Protein AF-A0A345XI01-F1 (afdb_monomer_lite)

Structure (mmCIF, N/CA/C/O backbone):
data_AF-A0A345XI01-F1
#
_entry.id   AF-A0A345XI01-F1
#
loop_
_atom_site.group_PDB
_atom_site.id
_atom_site.type_symbol
_atom_site.label_atom_id
_atom_site.label_alt_id
_atom_site.label_comp_id
_atom_site.label_asym_id
_atom_site.label_entity_id
_atom_site.label_seq_id
_atom_site.pdbx_PDB_ins_code
_atom_site.Cartn_x
_atom_site.Cartn_y
_atom_site.Cartn_z
_atom_site.occupancy
_atom_site.B_iso_or_equiv
_atom_site.auth_seq_id
_atom_site.auth_comp_id
_atom_site.auth_asym_id
_atom_site.auth_atom_id
_atom_site.pdbx_PDB_model_num
ATOM 1 N N . ALA A 1 1 ? 4.229 0.603 -10.490 1.00 94.62 1 ALA A N 1
ATOM 2 C CA . ALA A 1 1 ? 3.524 -0.114 -9.415 1.00 94.62 1 ALA A CA 1
ATOM 3 C C . ALA A 1 1 ? 2.239 0.626 -9.060 1.00 94.62 1 ALA A C 1
ATOM 5 O O . ALA A 1 1 ? 1.216 0.272 -9.617 1.00 94.62 1 ALA A O 1
ATOM 6 N N . HIS A 1 2 ? 2.305 1.742 -8.326 1.00 97.69 2 HIS A N 1
ATOM 7 C CA . HIS A 1 2 ? 1.124 2.452 -7.807 1.00 97.69 2 HIS A CA 1
ATOM 8 C C . HIS A 1 2 ? -0.012 2.734 -8.818 1.00 97.69 2 HIS A C 1
ATOM 10 O O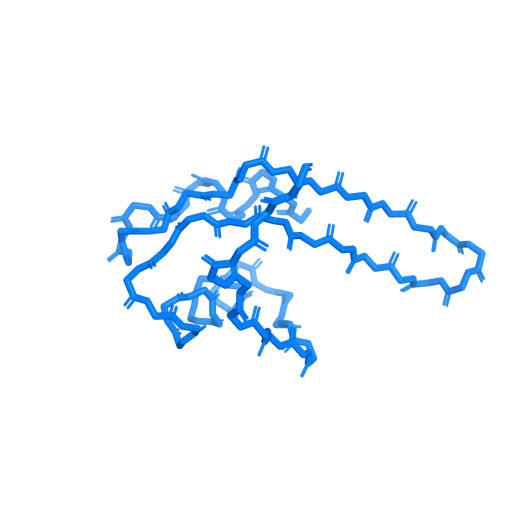 . HIS A 1 2 ? -1.162 2.408 -8.556 1.00 97.69 2 HIS A O 1
ATOM 16 N N . ALA A 1 3 ? 0.291 3.256 -10.013 1.00 98.38 3 ALA A N 1
ATOM 17 C CA . ALA A 1 3 ? -0.742 3.512 -11.027 1.00 98.38 3 ALA A CA 1
ATOM 18 C C . ALA A 1 3 ? -1.435 2.234 -11.550 1.00 98.38 3 ALA A C 1
ATOM 20 O O . ALA A 1 3 ? -2.575 2.296 -12.000 1.00 98.38 3 ALA A O 1
ATOM 21 N N . ALA A 1 4 ? -0.757 1.081 -11.506 1.00 98.56 4 ALA A N 1
ATOM 22 C CA . ALA A 1 4 ? -1.349 -0.201 -11.883 1.00 98.56 4 ALA A CA 1
ATOM 23 C C . ALA A 1 4 ? -2.312 -0.711 -10.802 1.00 98.56 4 ALA A C 1
ATOM 25 O O . ALA A 1 4 ? -3.355 -1.251 -11.153 1.00 98.56 4 ALA A O 1
ATOM 26 N N . ASP A 1 5 ? -2.014 -0.468 -9.520 1.00 98.69 5 ASP A N 1
ATOM 27 C CA . ASP A 1 5 ? -2.952 -0.735 -8.422 1.00 98.69 5 ASP A CA 1
ATOM 28 C C . ASP A 1 5 ? -4.214 0.123 -8.575 1.00 98.69 5 ASP A C 1
ATOM 30 O O . ASP A 1 5 ? -5.326 -0.399 -8.636 1.00 98.69 5 ASP A O 1
ATOM 34 N N . GLN A 1 6 ? -4.034 1.437 -8.752 1.00 98.69 6 GLN A N 1
ATOM 35 C CA . GLN A 1 6 ? -5.131 2.402 -8.908 1.00 98.69 6 GLN A CA 1
ATOM 36 C C . GLN A 1 6 ? -6.024 2.120 -10.124 1.00 98.69 6 GLN A C 1
ATOM 38 O O . GLN A 1 6 ? -7.209 2.450 -10.121 1.00 98.69 6 GLN A O 1
ATOM 43 N N . ALA A 1 7 ? -5.482 1.499 -11.174 1.00 98.75 7 ALA A N 1
ATOM 44 C CA . ALA A 1 7 ? -6.257 1.138 -12.356 1.00 98.75 7 ALA A CA 1
ATOM 45 C C . ALA A 1 7 ? -7.321 0.059 -12.076 1.00 98.75 7 ALA A C 1
ATOM 47 O O . ALA A 1 7 ? -8.309 -0.002 -12.808 1.00 98.75 7 ALA A O 1
ATOM 48 N N . ILE A 1 8 ? -7.133 -0.774 -11.043 1.00 98.69 8 ILE A N 1
ATOM 49 C CA . ILE A 1 8 ? -8.018 -1.906 -10.714 1.00 98.69 8 ILE A CA 1
ATOM 50 C C . ILE A 1 8 ? -8.561 -1.877 -9.275 1.00 98.69 8 ILE A C 1
ATOM 52 O O . ILE A 1 8 ? -9.360 -2.735 -8.912 1.00 98.69 8 ILE A O 1
ATOM 56 N N . GLU A 1 9 ? -8.174 -0.892 -8.457 1.00 98.56 9 GLU A N 1
ATOM 57 C CA . GLU A 1 9 ? -8.495 -0.810 -7.019 1.00 98.56 9 GLU A CA 1
ATOM 58 C C . GLU A 1 9 ? -9.996 -0.925 -6.704 1.00 98.56 9 GLU A C 1
ATOM 60 O O . GLU A 1 9 ? -10.403 -1.544 -5.716 1.00 98.56 9 GLU A O 1
ATOM 65 N N . LYS A 1 10 ? -10.837 -0.402 -7.603 1.00 98.56 10 LYS A N 1
ATOM 66 C CA . LYS A 1 10 ? -12.296 -0.380 -7.447 1.00 98.56 10 LYS A CA 1
ATOM 67 C C . LYS A 1 10 ? -12.940 -1.760 -7.530 1.00 98.56 10 LYS A C 1
ATOM 69 O O . LYS A 1 10 ? -14.041 -1.920 -7.013 1.00 98.56 10 LYS A O 1
ATOM 74 N N . ASP A 1 11 ? -12.267 -2.749 -8.114 1.00 98.62 11 ASP A N 1
ATOM 75 C CA . ASP A 1 11 ? -12.783 -4.119 -8.193 1.00 98.62 11 ASP A CA 1
ATOM 76 C C . ASP A 1 11 ? -12.927 -4.764 -6.806 1.0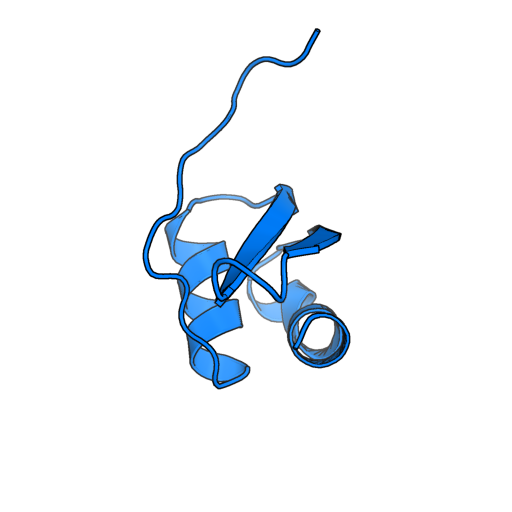0 98.62 11 ASP A C 1
ATOM 78 O O . ASP A 1 11 ? -13.744 -5.662 -6.619 1.00 98.62 11 ASP A O 1
ATOM 82 N N . GLU A 1 12 ? -12.145 -4.297 -5.830 1.00 98.50 12 GLU A N 1
ATOM 83 C CA . GLU A 1 12 ? -12.114 -4.809 -4.455 1.00 98.50 12 GLU A CA 1
ATOM 84 C C . GLU A 1 12 ? -12.544 -3.748 -3.425 1.00 98.50 12 GLU A C 1
ATOM 86 O O . GLU A 1 12 ? -12.413 -3.958 -2.219 1.00 98.50 12 GLU A O 1
ATOM 91 N N . ASN A 1 13 ? -13.083 -2.611 -3.883 1.00 98.62 13 ASN A N 1
ATOM 92 C CA . ASN A 1 13 ? -13.388 -1.431 -3.061 1.00 98.62 13 ASN A CA 1
ATOM 93 C C . ASN A 1 13 ? -12.175 -0.913 -2.265 1.00 98.62 13 ASN A C 1
ATOM 95 O O . ASN A 1 13 ? -12.314 -0.491 -1.118 1.00 98.62 13 ASN A O 1
ATOM 99 N N . VAL A 1 14 ? -10.989 -0.964 -2.869 1.00 98.75 14 VAL A N 1
ATOM 100 C CA . VAL A 1 14 ? -9.756 -0.399 -2.312 1.00 98.75 14 VAL A CA 1
ATOM 101 C C . VAL A 1 14 ? -9.546 1.005 -2.876 1.00 98.75 14 VAL A C 1
ATOM 103 O O . VAL A 1 14 ? -9.925 1.284 -4.014 1.00 98.75 14 VAL A O 1
ATOM 106 N N . HIS A 1 15 ? -8.914 1.875 -2.098 1.00 98.75 15 HIS A N 1
ATOM 107 C CA . HIS A 1 15 ? -8.375 3.146 -2.553 1.00 98.75 15 HIS A CA 1
ATOM 108 C C . HIS A 1 15 ? -6.914 3.279 -2.119 1.00 98.75 15 HIS A C 1
ATOM 110 O O . HIS A 1 15 ? -6.626 3.392 -0.929 1.00 98.75 15 HIS A O 1
ATOM 116 N N . PHE A 1 16 ? -5.978 3.256 -3.070 1.00 98.62 16 PHE A N 1
ATOM 117 C CA . PHE A 1 16 ? -4.558 3.462 -2.787 1.00 98.62 16 PHE A CA 1
ATOM 118 C C . PHE A 1 16 ? -4.246 4.957 -2.709 1.00 98.62 16 PHE A C 1
ATOM 120 O O . PHE A 1 16 ? -4.054 5.621 -3.731 1.00 98.62 16 PHE A O 1
ATOM 127 N N . GLU A 1 17 ? -4.154 5.471 -1.484 1.00 98.31 17 GLU A N 1
ATOM 128 C CA . GLU A 1 17 ? -3.954 6.893 -1.200 1.00 98.31 17 GLU A CA 1
ATOM 129 C C . GLU A 1 17 ? -2.557 7.381 -1.580 1.00 98.31 17 GLU A C 1
ATOM 131 O O . GLU A 1 17 ? -2.389 8.455 -2.166 1.00 98.31 17 GLU A O 1
ATOM 136 N N . LYS A 1 18 ? -1.526 6.626 -1.182 1.00 98.44 18 LYS A N 1
ATOM 137 C CA . LYS A 1 18 ? -0.144 7.089 -1.295 1.00 98.44 18 LYS A CA 1
ATOM 138 C C . LYS A 1 18 ? 0.856 5.950 -1.283 1.00 98.44 18 LYS A C 1
ATOM 140 O O . LYS A 1 18 ? 0.655 4.937 -0.622 1.00 98.44 18 LYS A O 1
ATOM 145 N N . ALA A 1 19 ? 1.969 6.167 -1.974 1.00 98.25 19 ALA A N 1
ATOM 146 C CA . ALA A 1 19 ? 3.131 5.300 -1.919 1.00 98.25 19 ALA A CA 1
ATOM 147 C C . ALA A 1 19 ? 4.407 6.109 -1.657 1.00 98.25 19 ALA A C 1
ATOM 149 O O . ALA A 1 19 ? 4.562 7.233 -2.145 1.00 98.25 19 ALA A O 1
ATOM 150 N N . TRP A 1 20 ? 5.333 5.507 -0.921 1.00 98.62 20 TRP A N 1
ATOM 151 C CA . TRP A 1 20 ? 6.697 5.983 -0.720 1.00 98.62 20 TRP A CA 1
ATOM 152 C C . TRP A 1 20 ? 7.658 4.854 -1.066 1.00 98.62 20 TRP A C 1
ATOM 154 O O . TRP A 1 20 ? 7.411 3.707 -0.708 1.00 98.62 20 TRP A O 1
ATOM 164 N N . ALA A 1 21 ? 8.751 5.174 -1.750 1.00 98.06 21 ALA A N 1
ATOM 165 C CA . ALA A 1 21 ? 9.779 4.209 -2.106 1.00 98.06 21 ALA A CA 1
ATOM 166 C C . ALA A 1 21 ? 11.125 4.665 -1.546 1.00 98.06 21 ALA A C 1
ATOM 168 O O . ALA A 1 21 ? 11.491 5.831 -1.701 1.00 98.06 21 ALA A O 1
ATOM 169 N N . ASP A 1 22 ? 11.847 3.733 -0.940 1.00 98.31 22 ASP A N 1
ATOM 170 C CA . ASP A 1 22 ? 13.245 3.868 -0.557 1.00 98.31 22 ASP A CA 1
ATOM 171 C C . ASP A 1 22 ? 14.096 2.942 -1.447 1.00 98.31 22 ASP A C 1
ATOM 173 O O . ASP A 1 22 ? 14.157 1.733 -1.209 1.00 98.31 22 ASP A O 1
ATOM 177 N N . PRO A 1 23 ? 14.740 3.478 -2.499 1.00 96.81 23 PRO A N 1
ATOM 178 C CA . PRO A 1 23 ? 15.549 2.681 -3.416 1.0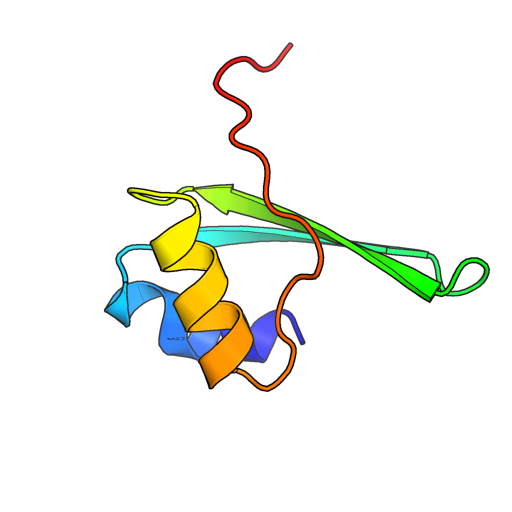0 96.81 23 PRO A CA 1
ATOM 179 C C . PRO A 1 23 ? 16.830 2.113 -2.797 1.00 96.81 23 PRO A C 1
ATOM 181 O O . PRO A 1 23 ? 17.396 1.190 -3.376 1.00 96.81 23 PRO A O 1
ATOM 184 N N . GLU A 1 24 ? 17.313 2.667 -1.680 1.00 98.06 24 GLU A N 1
ATOM 185 C CA . GLU A 1 24 ? 18.546 2.200 -1.038 1.00 98.06 24 GLU A CA 1
ATOM 186 C C . GLU A 1 24 ? 18.306 0.875 -0.308 1.00 98.06 24 GLU A C 1
ATOM 188 O O . GLU A 1 24 ? 19.057 -0.080 -0.506 1.00 98.06 24 GLU A O 1
ATOM 193 N N . SER A 1 25 ? 17.224 0.790 0.475 1.00 97.88 25 SER A N 1
ATOM 194 C CA . SER A 1 25 ? 16.804 -0.465 1.116 1.00 97.88 25 SER A CA 1
ATOM 195 C C . SER A 1 25 ? 16.022 -1.396 0.186 1.00 97.88 25 SER A C 1
ATOM 197 O O . SER A 1 25 ? 15.945 -2.594 0.449 1.00 97.88 25 SER A O 1
ATOM 199 N N . GLY A 1 26 ? 15.442 -0.863 -0.894 1.00 96.81 26 GLY A N 1
ATOM 200 C CA . GLY A 1 26 ? 14.546 -1.604 -1.783 1.00 96.81 26 GLY A CA 1
ATOM 201 C C . GLY A 1 26 ? 13.118 -1.736 -1.244 1.00 96.81 26 GLY A C 1
ATOM 202 O O . GLY A 1 26 ? 12.396 -2.637 -1.664 1.00 96.81 26 GLY A O 1
ATOM 203 N N . THR A 1 27 ? 12.701 -0.852 -0.332 1.00 97.81 27 THR A N 1
ATOM 204 C CA . THR A 1 27 ? 11.403 -0.941 0.356 1.00 97.81 27 THR A CA 1
ATOM 205 C C . THR A 1 27 ? 10.379 0.024 -0.238 1.00 97.81 27 THR A C 1
ATOM 207 O O . THR A 1 27 ? 10.683 1.187 -0.507 1.00 97.81 27 THR A O 1
ATOM 210 N N . VAL A 1 28 ? 9.136 -0.434 -0.404 1.00 98.31 28 VAL A N 1
ATOM 211 C CA . VAL A 1 28 ? 7.995 0.408 -0.791 1.00 98.31 28 VAL A CA 1
ATOM 212 C C . VAL A 1 28 ? 6.915 0.310 0.277 1.00 98.31 28 VAL A C 1
ATOM 214 O O . VAL A 1 28 ? 6.494 -0.783 0.641 1.00 98.31 28 VAL A O 1
ATOM 217 N N . TYR A 1 29 ? 6.449 1.463 0.748 1.00 98.56 29 TYR A N 1
ATOM 218 C CA . TYR A 1 29 ? 5.331 1.584 1.676 1.00 98.56 29 TYR A CA 1
ATOM 219 C C . TYR A 1 29 ? 4.120 2.131 0.932 1.00 98.56 29 TYR A C 1
ATOM 221 O O . TYR A 1 29 ? 4.225 3.162 0.265 1.00 98.56 29 TYR A O 1
ATOM 229 N N . CYS A 1 30 ? 2.972 1.476 1.081 1.00 98.62 30 CYS A N 1
ATOM 230 C CA . CYS A 1 30 ? 1.699 1.906 0.511 1.00 98.62 30 CYS A CA 1
ATOM 231 C C . CYS A 1 30 ? 0.685 2.133 1.635 1.00 98.62 30 CYS A C 1
ATOM 233 O O . CYS A 1 30 ? 0.562 1.300 2.531 1.00 98.62 30 CYS A O 1
ATOM 235 N N . LEU A 1 31 ? -0.044 3.245 1.567 1.00 98.56 31 LEU A N 1
ATOM 236 C CA . LEU A 1 31 ? -1.216 3.518 2.394 1.00 98.56 31 LEU A CA 1
ATOM 237 C C . LEU A 1 31 ? -2.469 3.389 1.528 1.00 98.56 31 LEU A C 1
ATOM 239 O O . LEU A 1 31 ? -2.498 3.890 0.399 1.00 98.56 31 LEU A O 1
ATOM 243 N N . SER A 1 32 ? -3.488 2.720 2.059 1.00 98.62 32 SER A N 1
ATOM 244 C CA . SER A 1 32 ? -4.760 2.510 1.376 1.00 98.62 32 SER A CA 1
ATOM 245 C C . SER A 1 32 ? -5.927 2.403 2.351 1.00 98.62 32 SER A C 1
ATOM 247 O O . SER A 1 32 ? -5.789 1.762 3.394 1.00 98.62 32 SER A O 1
ATOM 249 N N . GLU A 1 33 ? -7.093 2.889 1.937 1.00 98.69 33 GLU A N 1
ATOM 250 C CA . GLU A 1 33 ? -8.382 2.552 2.543 1.00 98.69 33 GLU A CA 1
ATOM 251 C C . GLU A 1 33 ? -8.963 1.312 1.851 1.00 98.69 33 GLU A C 1
ATOM 253 O O . GLU A 1 33 ? -8.971 1.216 0.623 1.00 98.69 33 GLU A O 1
ATOM 258 N N . ALA A 1 34 ? -9.440 0.334 2.621 1.00 98.38 34 ALA A N 1
ATOM 259 C CA . ALA A 1 34 ? -9.952 -0.921 2.075 1.00 98.38 34 ALA A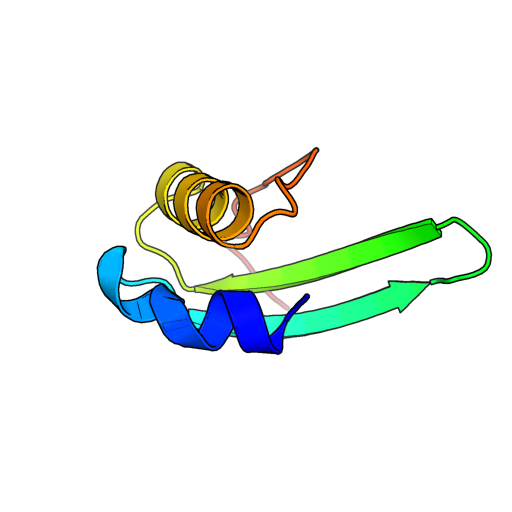 CA 1
ATOM 260 C C . ALA A 1 34 ? -10.908 -1.622 3.051 1.00 98.38 34 ALA A C 1
ATOM 262 O O . ALA A 1 34 ? -10.789 -1.438 4.262 1.00 98.38 34 ALA A O 1
ATOM 263 N N . PRO A 1 35 ? -11.803 -2.504 2.566 1.00 98.25 35 PRO A N 1
ATOM 264 C CA . PRO A 1 35 ? -12.673 -3.300 3.433 1.00 98.25 35 PRO A CA 1
ATOM 265 C C . PRO A 1 35 ? -11.929 -4.400 4.209 1.00 98.25 35 PRO A C 1
ATOM 267 O O . PRO A 1 35 ? -12.481 -4.951 5.156 1.00 98.25 35 PRO A O 1
ATOM 270 N N . SER A 1 36 ? -10.719 -4.786 3.783 1.00 98.56 36 SER A N 1
ATOM 271 C CA . SER A 1 36 ? -9.865 -5.764 4.474 1.00 98.56 36 SER A CA 1
ATOM 272 C C . SER A 1 36 ? -8.435 -5.745 3.924 1.00 98.56 36 SER A C 1
ATOM 274 O O . SER A 1 36 ? -8.216 -5.373 2.769 1.00 98.56 36 SER A O 1
ATOM 276 N N . ALA A 1 37 ? -7.472 -6.244 4.704 1.00 98.31 37 ALA A N 1
ATOM 277 C CA . ALA A 1 37 ? -6.106 -6.479 4.230 1.00 98.31 37 ALA A CA 1
ATOM 278 C C . ALA A 1 37 ? -6.056 -7.425 3.011 1.00 98.31 37 ALA A C 1
ATOM 280 O O . ALA A 1 37 ? -5.259 -7.219 2.098 1.00 98.31 37 ALA A O 1
ATOM 281 N N . ASP A 1 38 ? -6.936 -8.431 2.950 1.00 98.50 38 ASP A N 1
ATOM 282 C CA . ASP A 1 38 ? -6.988 -9.373 1.826 1.00 98.50 38 ASP A CA 1
ATOM 283 C C . ASP A 1 38 ? -7.441 -8.713 0.516 1.00 98.50 38 ASP A C 1
ATOM 285 O O . ASP A 1 38 ? -6.974 -9.099 -0.554 1.00 98.50 38 ASP A O 1
ATOM 289 N N . ALA A 1 39 ? -8.320 -7.706 0.581 1.00 98.62 39 ALA A N 1
ATOM 290 C CA . ALA A 1 39 ? -8.715 -6.919 -0.590 1.00 98.62 39 ALA A CA 1
ATOM 291 C C . ALA A 1 39 ? -7.511 -6.177 -1.192 1.00 98.62 39 ALA A C 1
ATOM 293 O O . ALA A 1 39 ? -7.278 -6.246 -2.399 1.00 98.62 39 ALA A O 1
ATOM 294 N N . VAL A 1 40 ? -6.687 -5.554 -0.341 1.00 98.69 40 VAL A N 1
ATOM 295 C CA . VAL A 1 40 ? -5.432 -4.902 -0.752 1.00 98.69 40 VAL A CA 1
ATOM 296 C C . VAL A 1 40 ? -4.473 -5.915 -1.384 1.00 98.69 40 VAL A C 1
ATOM 298 O O . VAL A 1 40 ? -3.948 -5.672 -2.472 1.00 98.69 40 VAL A O 1
ATOM 301 N N . ARG A 1 41 ? -4.289 -7.085 -0.748 1.00 98.56 41 ARG A N 1
ATOM 302 C CA . ARG A 1 41 ? -3.424 -8.163 -1.264 1.00 98.56 41 ARG A CA 1
ATOM 303 C C . ARG A 1 41 ? -3.852 -8.625 -2.656 1.00 98.56 41 ARG A C 1
ATOM 305 O O . ARG A 1 41 ? -2.998 -8.726 -3.533 1.00 98.56 41 ARG A O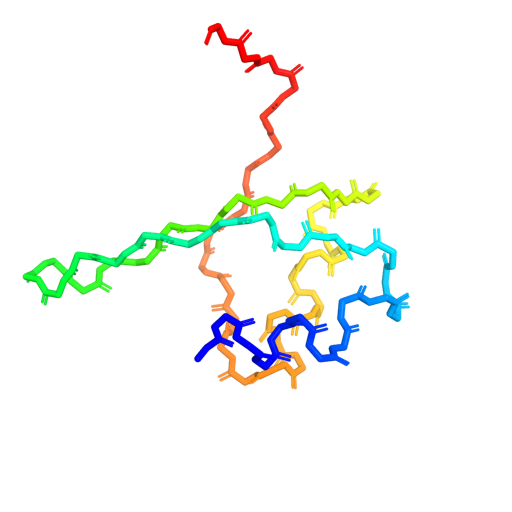 1
ATOM 312 N N . ARG A 1 42 ? -5.153 -8.855 -2.881 1.00 98.62 42 ARG A N 1
ATOM 313 C CA . ARG A 1 42 ? -5.680 -9.286 -4.189 1.00 98.62 42 ARG A CA 1
ATOM 314 C C . ARG A 1 42 ? -5.410 -8.266 -5.290 1.00 98.62 42 ARG A C 1
ATOM 316 O O . ARG A 1 42 ? -5.071 -8.668 -6.402 1.00 98.62 42 ARG A O 1
ATOM 323 N N . ILE A 1 43 ? -5.533 -6.967 -5.006 1.00 98.75 43 ILE A N 1
ATOM 324 C CA . ILE A 1 43 ? -5.193 -5.934 -5.992 1.00 98.75 43 ILE A CA 1
ATOM 325 C C . ILE A 1 43 ? -3.698 -5.959 -6.314 1.00 98.75 43 ILE A C 1
ATOM 327 O O . ILE A 1 43 ? -3.348 -6.067 -7.487 1.00 98.75 43 ILE A O 1
ATOM 331 N N . HIS A 1 44 ? -2.826 -5.948 -5.305 1.00 98.69 44 HIS A N 1
ATOM 332 C CA . HIS A 1 44 ? -1.376 -5.997 -5.516 1.00 98.69 44 HIS A CA 1
ATOM 333 C C . HIS A 1 44 ? -0.919 -7.252 -6.280 1.00 98.69 44 HIS A C 1
ATOM 335 O O . HIS A 1 44 ? -0.085 -7.166 -7.183 1.00 98.69 44 HIS A O 1
ATOM 341 N N . GLU A 1 45 ? -1.504 -8.416 -5.980 1.00 98.56 45 GLU A N 1
ATOM 342 C CA . GLU A 1 45 ? -1.242 -9.660 -6.710 1.00 98.56 45 GLU A CA 1
ATOM 343 C C . GLU A 1 45 ? -1.655 -9.546 -8.186 1.00 98.56 45 GLU A C 1
ATOM 345 O O . GLU A 1 45 ? -0.856 -9.828 -9.080 1.00 98.56 45 GLU A O 1
ATOM 350 N N . ARG A 1 46 ? -2.872 -9.058 -8.463 1.00 98.56 46 ARG A N 1
ATOM 351 C CA . ARG A 1 46 ? -3.379 -8.863 -9.833 1.00 98.56 46 ARG A CA 1
ATOM 352 C C . ARG A 1 46 ? -2.623 -7.780 -10.607 1.00 98.56 46 ARG A C 1
ATOM 354 O O . ARG A 1 46 ? -2.526 -7.873 -11.829 1.00 98.56 46 ARG A O 1
ATOM 361 N N . ALA A 1 47 ? -2.095 -6.772 -9.916 1.00 98.44 47 ALA A N 1
ATOM 362 C CA . ALA A 1 47 ? -1.282 -5.708 -10.498 1.00 98.44 47 ALA A CA 1
ATOM 363 C C . ALA A 1 47 ? 0.170 -6.146 -10.785 1.00 98.44 47 ALA A C 1
ATOM 365 O O . ALA A 1 47 ? 0.888 -5.436 -11.492 1.00 98.44 47 ALA A O 1
ATOM 366 N N . GLY A 1 48 ? 0.577 -7.331 -10.307 1.00 98.38 48 GLY A N 1
ATOM 367 C CA . GLY A 1 48 ? 1.866 -7.957 -10.610 1.00 98.38 48 GLY A CA 1
ATOM 368 C C . GLY A 1 48 ? 2.973 -7.695 -9.586 1.00 98.38 48 GLY A C 1
ATOM 369 O O . GLY A 1 48 ? 4.136 -7.981 -9.869 1.00 98.38 48 GLY A O 1
ATOM 370 N N . HIS A 1 49 ? 2.640 -7.169 -8.407 1.00 98.12 49 HIS A N 1
ATOM 371 C CA . HIS A 1 49 ? 3.594 -6.864 -7.337 1.00 98.12 49 HIS A CA 1
ATOM 372 C C . HIS A 1 49 ? 2.958 -7.136 -5.962 1.00 98.12 49 HIS A C 1
ATOM 374 O O . HIS A 1 49 ? 2.545 -6.199 -5.282 1.00 98.12 49 HIS A O 1
ATOM 380 N N . PRO A 1 50 ? 2.847 -8.412 -5.540 1.00 97.69 50 PRO A N 1
ATOM 381 C CA . PRO A 1 50 ? 2.229 -8.764 -4.263 1.00 97.69 50 PRO A CA 1
ATOM 382 C C . PRO A 1 50 ? 2.969 -8.116 -3.084 1.00 97.69 50 PRO A C 1
ATOM 384 O O . PRO A 1 50 ? 4.198 -8.109 -3.039 1.00 97.69 50 PRO A O 1
ATOM 387 N N . ALA A 1 51 ? 2.211 -7.598 -2.116 1.00 97.50 51 ALA A N 1
ATOM 388 C CA . ALA A 1 51 ? 2.772 -7.055 -0.884 1.00 97.50 51 ALA A CA 1
ATOM 389 C C . ALA A 1 51 ? 3.245 -8.183 0.045 1.00 97.50 51 ALA A C 1
ATOM 391 O O . ALA A 1 51 ? 2.502 -9.132 0.314 1.00 97.50 51 ALA A O 1
ATOM 392 N N . GLU A 1 52 ? 4.465 -8.051 0.564 1.00 97.31 52 GLU A N 1
ATOM 393 C CA . GLU A 1 52 ? 5.051 -9.003 1.514 1.00 97.31 52 GLU A CA 1
ATOM 394 C C . GLU A 1 52 ? 4.331 -8.932 2.871 1.00 97.31 52 GLU A C 1
ATOM 396 O O . GLU A 1 52 ? 3.896 -9.945 3.426 1.00 97.31 52 GLU A O 1
ATOM 401 N N . GLU A 1 53 ? 4.070 -7.709 3.336 1.00 98.06 53 GLU A N 1
ATOM 402 C CA . GLU A 1 53 ? 3.356 -7.421 4.575 1.00 98.06 53 GLU A CA 1
ATOM 403 C C . GLU A 1 53 ? 2.168 -6.484 4.335 1.00 98.06 53 GLU A C 1
ATOM 405 O O . GLU A 1 53 ? 2.232 -5.570 3.515 1.00 98.06 53 GLU A O 1
ATOM 410 N N . VAL A 1 54 ? 1.079 -6.703 5.078 1.00 98.25 54 VAL A N 1
ATOM 411 C CA . VAL A 1 54 ? -0.091 -5.815 5.113 1.00 98.25 54 VAL A CA 1
ATOM 412 C C . VAL A 1 54 ? -0.610 -5.795 6.544 1.00 98.25 54 VAL A C 1
ATOM 414 O O . VAL A 1 54 ? -0.952 -6.851 7.079 1.00 98.25 54 VAL A O 1
ATOM 417 N N . HIS A 1 55 ? -0.678 -4.605 7.138 1.00 98.38 55 HIS A N 1
ATOM 418 C CA . HIS A 1 55 ? -1.122 -4.384 8.514 1.00 98.38 55 HIS A CA 1
ATOM 419 C C . HIS A 1 55 ? -2.237 -3.342 8.525 1.00 98.38 55 HIS A C 1
ATOM 421 O O . HIS A 1 55 ? -2.091 -2.274 7.933 1.00 98.38 55 HIS A O 1
ATOM 427 N N . GLU A 1 56 ? -3.348 -3.643 9.195 1.00 98.25 56 GLU A N 1
ATOM 428 C CA . GLU A 1 56 ? -4.412 -2.661 9.410 1.00 98.25 56 GLU A CA 1
ATOM 429 C C . GLU A 1 56 ? -3.949 -1.614 10.432 1.00 98.25 56 GLU A C 1
ATOM 431 O O . GLU A 1 56 ? -3.434 -1.956 11.498 1.00 98.25 56 GLU A O 1
ATOM 436 N N . VAL A 1 57 ? -4.141 -0.334 10.109 1.00 97.94 57 VAL A N 1
ATOM 437 C CA . VAL A 1 57 ? -3.769 0.806 10.959 1.00 97.94 57 VAL A CA 1
ATOM 438 C C . VAL A 1 57 ? -5.026 1.577 11.390 1.00 97.94 57 VAL A C 1
ATOM 440 O O . VAL A 1 57 ? -5.341 2.617 10.822 1.00 97.94 57 VAL A O 1
ATOM 443 N N . PRO A 1 58 ? -5.781 1.093 12.397 1.00 96.94 58 PRO A N 1
ATOM 444 C CA . PRO A 1 58 ? -7.088 1.661 12.754 1.00 96.94 58 PRO A CA 1
ATOM 445 C C . PRO A 1 58 ? -7.013 3.032 13.447 1.00 96.94 58 PRO A C 1
ATOM 447 O O . PRO A 1 58 ? -8.044 3.654 13.703 1.00 96.94 58 PRO A O 1
ATOM 450 N N . PHE A 1 59 ? -5.810 3.502 13.782 1.00 96.81 59 PHE A N 1
ATOM 451 C CA . PHE A 1 59 ? -5.586 4.773 14.461 1.00 96.81 59 PHE A CA 1
ATOM 452 C C . PHE A 1 59 ? -4.483 5.564 13.758 1.00 96.81 59 PHE A C 1
ATOM 454 O O . PHE A 1 59 ? -3.421 5.024 13.451 1.00 96.81 59 PHE A O 1
ATOM 461 N N . SER A 1 60 ? -4.720 6.860 13.576 1.00 93.25 60 SER A N 1
ATOM 462 C CA . SER A 1 60 ? -3.746 7.839 13.091 1.00 93.25 60 SER A CA 1
ATOM 463 C C . SER A 1 60 ? -3.661 9.009 14.071 1.00 93.25 60 SER A C 1
ATOM 465 O O . SER A 1 60 ? -4.630 9.298 14.778 1.00 93.25 60 SER A O 1
ATOM 467 N N . VAL A 1 61 ? -2.515 9.689 14.106 1.00 93.38 61 VAL A N 1
ATOM 468 C CA . VAL A 1 61 ? -2.264 10.886 14.929 1.00 93.38 61 VAL A CA 1
ATOM 469 C C . VAL A 1 61 ? -1.872 12.076 14.074 1.00 93.38 61 VAL A C 1
ATOM 471 O O . VAL A 1 61 ? -1.276 11.846 12.998 1.00 93.38 61 VAL A O 1
#

Secondary structure (DSSP, 8-state):
-HHHHHHHGGGGT-EEEEEEEETTTTEEEEEEE-S-HHHHHHHHHHHT---S---------

Radius of gyration: 11.26 Å; chains: 1; bounding box: 32×20×27 Å

pLDDT: mean 98.06, std 1.11, range [93.25, 98.75]

Organism: NCBI:txid83291

InterPro domains:
  IPR025336 SCO4226-like [PF14026] (1-57)
  IPR042557 SCO4226, nickel-binding ferredoxin-like monomer [G3DSA:3.30.70.3090] (1-61)

Sequence (61 aa):
AHAADQAIEKDENVHFEKAWADPESGTVYCLSEAPSADAVRRIHERAGHPAEEVHEVPFSV

Foldseek 3Di:
DVVLLCVCLVVQPKDFDDKDADV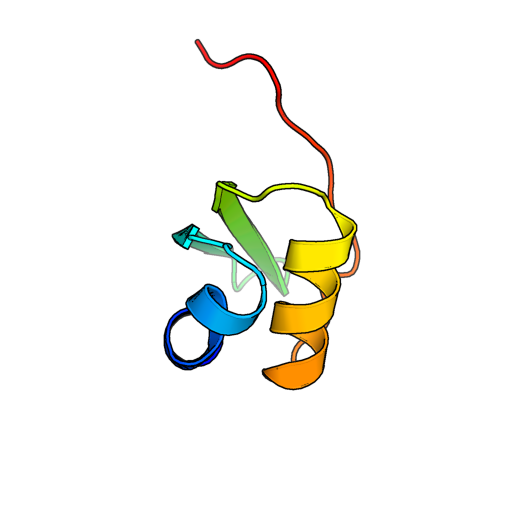VVRDIDTDIDGPDQVSSQVSCVVSPHGDPDDDDDPDDD